Protein AF-A0A8X6QQB6-F1 (afdb_monomer)

Foldseek 3Di:
DVLVVLLVLLVVLVVCLVVLCVVVVVVNDDDPVSVVVSVVCSVVSNVSSVVSVVVCVVVVND

Sequence (62 aa):
SINIAGWLAAFTLALSVLYGVYDWNMGNVPGLLVSTLYNCTNKLIWALALAWVTIACVTGNG

Radius of gyration: 14.02 Å; Cα contacts (8 Å, |Δi|>4): 32; chains: 1; bounding box: 34×20×37 Å

pLDDT: mean 91.12, std 4.99, range [70.06, 96.06]

Secondary structure (DSSP, 8-state):
-HHHHHHHHHHHHHHHHHHHTHHHHTT-PPPHHHHHHHHHHHHHHHHHHHHHHHHHHHTT--

Mean predicted aligned error: 4.09 Å

Nearest PDB structures (foldseek):
  6vme-assembly2_F  TM=5.589E-01  e=5.036E+00  Homo sapiens
  6vme-assembly4_H  TM=5.577E-01  e=6.430E+00  Homo sapiens

Structure (mmCIF, N/CA/C/O backbone):
data_AF-A0A8X6QQB6-F1
#
_entry.id   AF-A0A8X6QQB6-F1
#
loop_
_atom_site.group_PDB
_atom_site.id
_atom_site.type_symbol
_atom_site.label_atom_id
_atom_site.label_alt_id
_atom_site.label_comp_id
_atom_site.label_asym_id
_atom_site.label_entity_id
_atom_site.label_seq_id
_atom_site.pdbx_PDB_ins_code
_atom_site.Cartn_x
_atom_site.Cartn_y
_atom_site.Cartn_z
_atom_site.occupancy
_atom_site.B_iso_or_equiv
_atom_site.auth_seq_id
_atom_site.auth_comp_id
_atom_site.auth_asym_id
_atom_site.auth_atom_id
_atom_site.pdbx_PDB_model_num
ATOM 1 N N . SER A 1 1 ? -6.387 9.514 16.845 1.00 70.62 1 SER A N 1
ATOM 2 C CA . SER A 1 1 ? -5.015 9.474 16.286 1.00 70.62 1 SER A CA 1
ATOM 3 C C . SER A 1 1 ? -4.759 8.217 15.459 1.00 70.62 1 SER A C 1
ATOM 5 O O . SER A 1 1 ? -4.309 8.366 14.331 1.00 70.62 1 SER A O 1
ATOM 7 N N . ILE A 1 2 ? -5.093 7.011 15.944 1.00 84.38 2 ILE A N 1
ATOM 8 C CA . ILE A 1 2 ? -4.866 5.751 15.203 1.00 84.38 2 ILE A CA 1
ATOM 9 C C . ILE A 1 2 ? -5.558 5.704 13.826 1.00 84.38 2 ILE A C 1
ATOM 11 O O . ILE A 1 2 ? -4.950 5.245 12.869 1.00 84.38 2 ILE A O 1
ATOM 15 N N . ASN A 1 3 ? -6.768 6.270 13.697 1.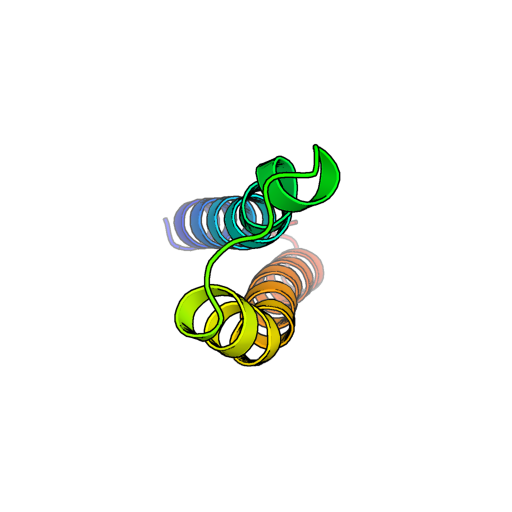00 87.25 3 ASN A N 1
ATOM 16 C CA . ASN A 1 3 ? -7.502 6.271 12.426 1.00 87.25 3 ASN A CA 1
ATOM 17 C C . ASN A 1 3 ? -6.769 7.025 11.313 1.00 87.25 3 ASN A C 1
ATOM 19 O O . ASN A 1 3 ? -6.607 6.507 10.218 1.00 87.25 3 ASN A O 1
ATOM 23 N N . ILE A 1 4 ? -6.291 8.237 11.607 1.00 90.12 4 ILE A N 1
ATOM 24 C CA . ILE A 1 4 ? -5.561 9.064 10.636 1.00 90.12 4 ILE A CA 1
ATOM 25 C C . ILE A 1 4 ? -4.245 8.381 10.250 1.00 90.12 4 ILE A C 1
ATOM 27 O O . ILE A 1 4 ? -3.905 8.333 9.073 1.00 90.12 4 ILE A O 1
ATOM 31 N N . ALA A 1 5 ? -3.528 7.808 11.223 1.00 92.19 5 ALA A N 1
ATOM 32 C CA . ALA A 1 5 ? -2.293 7.073 10.960 1.00 92.19 5 ALA A CA 1
ATOM 33 C C . ALA A 1 5 ? -2.534 5.840 10.074 1.00 92.19 5 ALA A C 1
ATOM 35 O O . ALA A 1 5 ? -1.780 5.611 9.131 1.00 92.19 5 ALA A O 1
ATOM 36 N N . GLY A 1 6 ? -3.602 5.084 10.333 1.00 92.06 6 GLY A N 1
ATOM 37 C CA . GLY A 1 6 ? -3.974 3.936 9.515 1.00 92.06 6 GLY A CA 1
ATOM 38 C C . GLY A 1 6 ? -4.403 4.332 8.102 1.00 92.06 6 GLY A C 1
ATOM 39 O O . GLY A 1 6 ? -3.991 3.687 7.144 1.00 92.06 6 GLY A O 1
ATOM 40 N N . TRP A 1 7 ? -5.128 5.444 7.941 1.00 93.50 7 TRP A N 1
ATOM 41 C CA . TRP A 1 7 ? -5.467 5.978 6.620 1.00 93.50 7 TRP A CA 1
ATOM 42 C C . TRP A 1 7 ? -4.228 6.417 5.839 1.00 93.50 7 TRP A C 1
ATOM 44 O O . TRP A 1 7 ? -4.066 6.025 4.685 1.00 93.50 7 TRP A O 1
ATOM 54 N N . LEU A 1 8 ? -3.315 7.160 6.468 1.00 95.25 8 LEU A N 1
ATOM 55 C CA . LEU A 1 8 ? -2.039 7.540 5.853 1.00 95.25 8 LEU A CA 1
ATOM 56 C C . LEU A 1 8 ? -1.214 6.305 5.462 1.00 95.25 8 LEU A C 1
ATOM 58 O O . LEU A 1 8 ? -0.660 6.262 4.363 1.00 95.25 8 LEU A O 1
ATOM 62 N N . ALA A 1 9 ? -1.171 5.281 6.317 1.00 94.25 9 ALA A N 1
ATOM 63 C CA . ALA A 1 9 ? -0.519 4.013 6.006 1.00 94.25 9 ALA A CA 1
ATOM 64 C C . ALA A 1 9 ? -1.189 3.310 4.812 1.00 94.25 9 ALA A C 1
ATOM 66 O O . ALA A 1 9 ? -0.507 2.918 3.872 1.00 94.25 9 ALA A O 1
ATOM 67 N N . ALA A 1 10 ? -2.518 3.209 4.784 1.00 94.25 10 ALA A N 1
ATOM 68 C CA . ALA A 1 10 ? -3.239 2.571 3.684 1.00 94.25 10 ALA A CA 1
ATOM 69 C C . ALA A 1 10 ? -3.015 3.295 2.347 1.00 94.25 10 ALA A C 1
ATOM 71 O O . ALA A 1 10 ? -2.720 2.645 1.343 1.00 94.25 10 ALA A O 1
ATOM 72 N N . PHE A 1 11 ? -3.076 4.632 2.334 1.00 95.44 11 PHE A N 1
ATOM 73 C CA . PHE A 1 11 ? -2.802 5.426 1.135 1.00 95.44 11 PHE A CA 1
ATOM 74 C C . PHE A 1 11 ? -1.358 5.278 0.664 1.00 95.44 11 PHE A C 1
ATOM 76 O O . PHE A 1 11 ? -1.126 5.040 -0.517 1.00 95.44 11 PHE A O 1
ATOM 83 N N . THR A 1 12 ? -0.382 5.386 1.565 1.00 95.69 12 THR A N 1
ATOM 84 C CA . THR A 1 12 ? 1.035 5.251 1.193 1.00 95.69 12 THR A CA 1
ATOM 85 C C . THR A 1 12 ? 1.352 3.855 0.663 1.00 95.69 12 THR A C 1
ATOM 87 O O . THR A 1 12 ? 2.010 3.743 -0.370 1.00 95.69 12 THR A O 1
ATOM 90 N N . LEU A 1 13 ? 0.828 2.796 1.288 1.00 95.38 13 LEU A N 1
ATOM 91 C CA . LEU A 1 13 ? 0.986 1.421 0.809 1.00 95.38 13 LEU A CA 1
ATOM 92 C C . LEU A 1 13 ? 0.326 1.230 -0.566 1.00 95.38 13 LEU A C 1
ATOM 94 O O . LEU A 1 13 ? 0.975 0.724 -1.482 1.00 95.38 13 LEU A O 1
ATOM 98 N N . ALA A 1 14 ? -0.909 1.697 -0.761 1.00 94.31 14 ALA A N 1
ATOM 99 C CA . ALA A 1 14 ? -1.600 1.587 -2.048 1.00 94.31 14 ALA A CA 1
ATOM 100 C C . ALA A 1 14 ? -0.884 2.366 -3.167 1.00 94.31 14 ALA A C 1
ATOM 102 O O . ALA A 1 14 ? -0.670 1.834 -4.258 1.00 94.31 14 ALA A O 1
ATOM 103 N N . LEU A 1 15 ? -0.451 3.600 -2.888 1.00 95.06 15 LEU A N 1
ATOM 104 C CA . LEU A 1 15 ? 0.305 4.419 -3.836 1.00 95.06 15 LEU A CA 1
ATOM 105 C C . LEU A 1 15 ? 1.678 3.816 -4.138 1.00 95.06 15 LEU A C 1
ATOM 107 O O . LEU A 1 15 ? 2.103 3.856 -5.287 1.00 95.06 15 LEU A O 1
ATOM 111 N N . SER A 1 16 ? 2.354 3.219 -3.153 1.00 93.75 16 SER A N 1
ATOM 112 C CA . SER A 1 16 ? 3.647 2.560 -3.379 1.00 93.75 16 SER A CA 1
ATOM 113 C C . SER A 1 16 ? 3.538 1.394 -4.366 1.00 93.75 16 SER A C 1
ATOM 115 O O . SER A 1 16 ? 4.397 1.233 -5.231 1.00 93.75 16 SER A O 1
ATOM 117 N N . VAL A 1 17 ? 2.445 0.625 -4.297 1.00 94.00 17 VAL A N 1
ATOM 118 C CA . VAL A 1 17 ? 2.160 -0.450 -5.254 1.00 94.00 17 VAL A CA 1
ATOM 119 C C . VAL A 1 17 ? 1.892 0.145 -6.634 1.00 94.00 17 VAL A C 1
ATOM 121 O O . VAL A 1 17 ? 2.486 -0.316 -7.605 1.00 94.00 17 VAL A O 1
ATOM 124 N N . LEU A 1 18 ? 1.069 1.193 -6.726 1.00 92.88 18 LEU A N 1
ATOM 125 C CA . LEU A 1 18 ? 0.699 1.810 -8.002 1.00 92.88 18 LEU A CA 1
ATOM 126 C C . LEU A 1 18 ? 1.902 2.454 -8.715 1.00 92.88 18 LEU A C 1
ATOM 128 O O . LEU A 1 18 ? 2.161 2.174 -9.885 1.00 92.88 18 LEU A O 1
ATOM 132 N N . TYR A 1 19 ? 2.664 3.284 -7.998 1.00 91.00 19 TYR A N 1
ATOM 133 C CA . TYR A 1 19 ? 3.830 3.978 -8.547 1.00 91.00 19 TYR A CA 1
ATOM 134 C C . TYR A 1 19 ? 5.028 3.051 -8.758 1.00 91.00 19 TYR A C 1
ATOM 136 O O . TYR A 1 19 ? 5.836 3.313 -9.642 1.00 91.00 19 TYR A O 1
ATOM 144 N N . GLY A 1 20 ?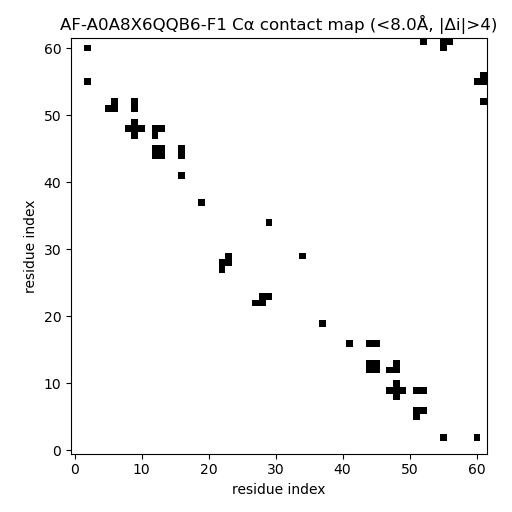 5.119 1.932 -8.032 1.00 88.62 20 GLY A N 1
ATOM 145 C CA . GLY A 1 20 ? 6.186 0.946 -8.224 1.00 88.62 20 GLY A CA 1
ATOM 146 C C . GLY A 1 20 ? 6.208 0.297 -9.615 1.00 88.62 20 GLY A C 1
ATOM 147 O O . GLY A 1 20 ? 7.254 -0.182 -10.040 1.00 88.62 20 GLY A O 1
ATOM 148 N N . VAL A 1 21 ? 5.084 0.309 -10.343 1.00 90.25 21 VAL A N 1
ATOM 149 C CA . VAL A 1 21 ? 4.978 -0.217 -11.724 1.00 90.25 21 VAL A CA 1
ATOM 150 C C . VAL A 1 21 ? 4.828 0.907 -12.749 1.00 90.25 21 VAL A C 1
ATOM 152 O O . VAL A 1 21 ? 4.775 0.644 -13.945 1.00 90.25 21 VAL A O 1
ATOM 155 N N . TYR A 1 22 ? 4.766 2.168 -12.319 1.00 89.88 22 TYR A N 1
ATOM 156 C CA . TYR A 1 22 ? 4.510 3.288 -13.223 1.00 89.88 22 TYR A CA 1
ATOM 157 C C . TYR A 1 22 ? 5.582 3.392 -14.318 1.00 89.88 22 TYR A C 1
ATOM 159 O O . TYR A 1 22 ? 5.256 3.357 -15.504 1.00 89.88 22 TYR A O 1
ATOM 167 N N . ASP A 1 23 ? 6.857 3.392 -13.925 1.00 86.62 23 ASP A N 1
ATOM 168 C CA . ASP A 1 23 ? 7.979 3.429 -14.870 1.00 86.62 23 ASP A CA 1
ATOM 169 C C . ASP A 1 23 ? 8.074 2.142 -15.705 1.00 86.62 23 ASP A C 1
ATOM 171 O O . ASP A 1 23 ? 8.415 2.184 -16.889 1.00 86.62 23 ASP A O 1
ATOM 175 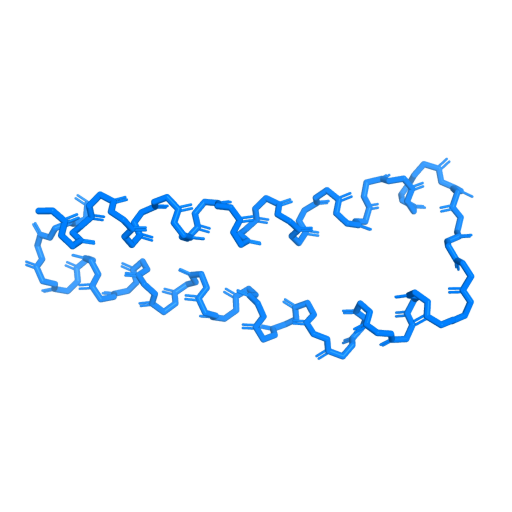N N . TRP A 1 24 ? 7.702 0.996 -15.122 1.00 89.38 24 TRP A N 1
ATOM 176 C CA . TRP A 1 24 ? 7.670 -0.281 -15.838 1.00 89.38 24 TRP A CA 1
ATOM 177 C C . TRP A 1 24 ? 6.637 -0.248 -16.976 1.00 89.38 24 TRP A C 1
ATOM 179 O O . TRP A 1 24 ? 6.937 -0.658 -18.099 1.00 89.38 24 TRP A O 1
ATOM 189 N N . ASN A 1 25 ? 5.462 0.335 -16.735 1.00 88.06 25 ASN A N 1
ATOM 190 C CA . ASN A 1 25 ? 4.423 0.512 -17.752 1.00 88.06 25 ASN A CA 1
ATOM 191 C C . ASN A 1 25 ? 4.828 1.495 -18.863 1.00 88.06 25 ASN A C 1
ATOM 193 O O . ASN A 1 25 ? 4.293 1.418 -19.967 1.00 88.06 25 ASN A O 1
ATOM 197 N N . MET A 1 26 ? 5.787 2.388 -18.602 1.00 91.69 26 MET A N 1
ATOM 198 C CA . MET A 1 26 ? 6.380 3.283 -19.605 1.00 91.69 26 MET A CA 1
ATOM 199 C C . MET A 1 26 ? 7.508 2.628 -20.421 1.00 91.69 26 MET A C 1
ATOM 201 O O . MET A 1 26 ? 8.125 3.283 -21.258 1.00 91.69 26 MET A O 1
ATOM 205 N N . GLY A 1 27 ? 7.778 1.337 -20.203 1.00 87.94 27 GLY A N 1
ATOM 206 C CA . GLY A 1 27 ? 8.821 0.582 -20.900 1.00 87.94 27 GLY A CA 1
ATOM 207 C C . GLY A 1 27 ? 10.178 0.587 -20.194 1.00 87.94 27 GLY A C 1
ATOM 208 O O . GLY A 1 27 ? 11.109 -0.058 -20.677 1.00 87.94 27 GLY A O 1
ATOM 209 N N . ASN A 1 28 ? 10.305 1.251 -19.039 1.00 87.50 28 ASN A N 1
ATOM 210 C CA . ASN A 1 28 ? 11.522 1.222 -18.233 1.00 87.50 28 ASN A CA 1
ATOM 211 C C . ASN A 1 28 ? 11.484 0.031 -17.267 1.00 87.50 28 ASN A C 1
ATOM 213 O O . ASN A 1 28 ? 11.056 0.145 -16.118 1.00 87.50 28 ASN A O 1
ATOM 217 N N . VAL A 1 29 ? 11.899 -1.139 -17.755 1.00 87.56 29 VAL A N 1
ATOM 218 C CA . VAL A 1 29 ? 11.893 -2.378 -16.967 1.00 87.56 29 VAL A CA 1
ATOM 219 C C . VAL A 1 29 ? 13.001 -2.324 -15.905 1.00 87.56 29 VAL A C 1
ATOM 221 O O . VAL A 1 29 ? 14.181 -2.240 -16.260 1.00 87.56 29 VAL A O 1
ATOM 224 N N . PRO A 1 30 ? 12.667 -2.398 -14.606 1.00 86.69 30 PRO A N 1
ATOM 225 C CA . PRO A 1 30 ? 13.671 -2.387 -13.555 1.00 86.69 30 PRO A CA 1
ATOM 226 C C . PRO A 1 30 ? 14.473 -3.699 -13.536 1.00 86.69 30 PRO A C 1
ATOM 228 O O . PRO A 1 30 ? 14.012 -4.753 -13.980 1.00 86.69 30 PRO A O 1
ATOM 231 N N . GLY A 1 31 ? 15.689 -3.654 -12.983 1.00 89.88 31 GLY A N 1
ATOM 232 C CA . GLY A 1 31 ? 16.569 -4.825 -12.905 1.00 89.88 31 GLY A CA 1
ATOM 233 C C . GLY A 1 31 ? 15.930 -6.030 -12.194 1.00 89.88 31 GLY A C 1
ATOM 234 O O . GLY A 1 31 ? 14.998 -5.886 -11.400 1.00 89.88 31 GLY A O 1
ATOM 235 N N . LEU A 1 32 ? 16.465 -7.232 -12.447 1.00 91.06 32 LEU A N 1
ATOM 236 C CA . LEU A 1 32 ? 15.913 -8.509 -11.963 1.00 91.06 32 LEU A CA 1
ATOM 237 C C . LEU A 1 32 ? 15.626 -8.516 -10.451 1.00 91.06 32 LEU A C 1
ATOM 239 O O . LEU A 1 32 ? 14.583 -8.997 -10.016 1.00 91.06 32 LEU A O 1
ATOM 243 N N . LEU A 1 33 ? 16.528 -7.952 -9.646 1.00 91.56 33 LEU A N 1
ATOM 244 C CA . LEU A 1 33 ? 16.366 -7.880 -8.194 1.00 91.56 33 LEU A CA 1
ATOM 245 C C . LEU A 1 33 ? 15.135 -7.055 -7.786 1.00 91.56 33 LEU A C 1
ATOM 247 O O . LEU A 1 33 ? 14.342 -7.498 -6.964 1.00 91.56 33 LEU A O 1
ATOM 251 N N . VAL A 1 34 ? 14.932 -5.886 -8.392 1.00 89.88 34 VAL A N 1
ATOM 252 C CA . VAL A 1 34 ? 13.784 -5.018 -8.084 1.00 89.88 34 VAL A CA 1
ATOM 253 C C . VAL A 1 34 ? 12.484 -5.657 -8.570 1.00 89.88 34 VAL A C 1
ATOM 255 O O . VAL A 1 34 ? 11.509 -5.694 -7.825 1.00 89.88 34 VAL A O 1
ATOM 258 N N . SER A 1 35 ? 12.491 -6.236 -9.772 1.00 90.50 35 SER A N 1
ATOM 259 C CA . SER A 1 35 ? 11.329 -6.928 -10.343 1.00 90.50 35 SER A CA 1
ATOM 260 C C . SER A 1 35 ? 10.892 -8.133 -9.499 1.00 90.50 35 SER A C 1
ATOM 262 O O . SER A 1 35 ? 9.706 -8.305 -9.224 1.00 90.50 35 SER A O 1
ATOM 264 N N . THR A 1 36 ? 11.842 -8.955 -9.041 1.00 92.69 36 THR A N 1
ATOM 265 C CA . THR A 1 36 ? 11.557 -10.124 -8.186 1.00 92.69 36 THR A CA 1
ATOM 266 C C . THR A 1 36 ? 11.077 -9.715 -6.799 1.00 92.69 36 THR A C 1
ATOM 268 O O . THR A 1 36 ? 10.069 -10.2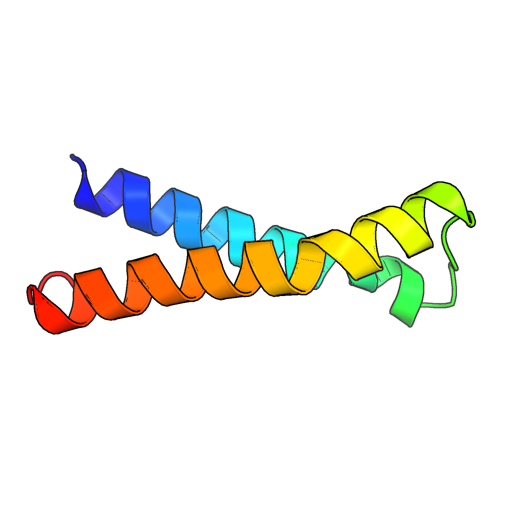47 -6.335 1.00 92.69 36 THR A O 1
ATOM 271 N N . LEU A 1 37 ? 11.735 -8.737 -6.165 1.00 92.94 37 LEU A N 1
ATOM 272 C CA . LEU A 1 37 ? 11.298 -8.191 -4.880 1.00 92.94 37 LEU A CA 1
ATOM 273 C C . LEU A 1 37 ? 9.876 -7.647 -4.983 1.00 92.94 37 LEU A C 1
ATOM 275 O O . LEU A 1 37 ? 9.012 -8.087 -4.227 1.00 92.94 37 LEU A O 1
ATOM 279 N N . TYR A 1 38 ? 9.615 -6.771 -5.956 1.00 91.62 38 TYR A N 1
ATOM 280 C CA . TYR A 1 38 ? 8.291 -6.196 -6.171 1.00 91.62 38 TYR A CA 1
ATOM 281 C C . TYR A 1 38 ? 7.243 -7.287 -6.411 1.00 91.62 38 TYR A C 1
ATOM 283 O O . TYR A 1 38 ? 6.171 -7.248 -5.810 1.00 91.62 38 TYR A O 1
ATOM 291 N N . ASN A 1 39 ? 7.542 -8.305 -7.224 1.00 91.50 39 ASN A N 1
ATOM 292 C CA . ASN A 1 39 ? 6.618 -9.411 -7.486 1.00 91.50 39 ASN A CA 1
ATOM 293 C C . ASN A 1 39 ? 6.246 -10.205 -6.216 1.00 91.50 39 ASN A C 1
ATOM 295 O O . ASN A 1 39 ? 5.111 -10.670 -6.095 1.00 91.50 39 ASN A O 1
ATOM 299 N N . CYS A 1 40 ? 7.172 -10.330 -5.263 1.00 93.75 40 CYS A N 1
ATOM 300 C CA . CYS A 1 40 ? 6.941 -11.021 -3.995 1.00 93.75 40 CYS A CA 1
ATOM 301 C C . CYS A 1 40 ? 6.159 -10.171 -2.980 1.00 93.75 40 CYS A C 1
ATOM 303 O O . CYS A 1 40 ? 5.305 -10.707 -2.272 1.00 93.75 40 CYS A O 1
ATOM 305 N N . THR A 1 41 ? 6.420 -8.863 -2.889 1.00 93.94 41 THR A N 1
ATOM 306 C CA . THR A 1 41 ? 5.817 -8.003 -1.852 1.00 93.94 41 THR A CA 1
ATOM 307 C C . THR A 1 41 ? 4.578 -7.233 -2.291 1.00 93.94 41 THR A C 1
ATOM 309 O O . THR A 1 41 ? 3.757 -6.936 -1.423 1.00 93.94 41 THR A O 1
ATOM 312 N 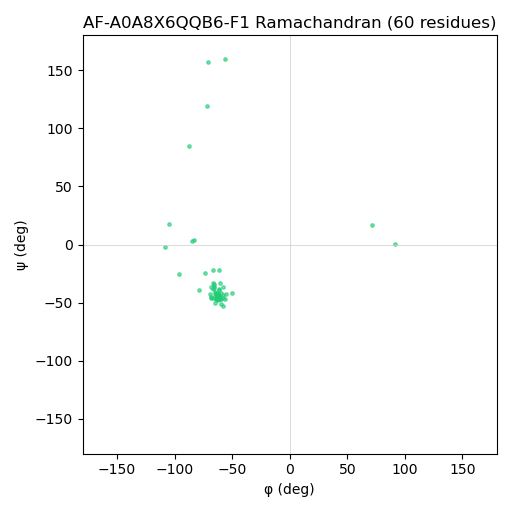N . ASN A 1 42 ? 4.371 -6.934 -3.581 1.00 93.50 42 ASN A N 1
ATOM 313 C CA . ASN A 1 42 ? 3.267 -6.056 -4.011 1.00 93.50 42 ASN A CA 1
ATOM 314 C C . ASN A 1 42 ? 1.889 -6.543 -3.530 1.00 93.50 42 ASN A C 1
ATOM 316 O O . ASN A 1 42 ? 1.103 -5.752 -3.013 1.00 93.50 42 ASN A O 1
ATOM 320 N N . LYS A 1 43 ? 1.628 -7.855 -3.612 1.00 92.94 43 LYS A N 1
ATOM 321 C CA . LYS A 1 43 ? 0.344 -8.447 -3.213 1.00 92.94 43 LYS A CA 1
ATOM 322 C C . LYS A 1 43 ? 0.133 -8.361 -1.705 1.00 92.94 43 LYS A C 1
ATOM 324 O O . LYS A 1 43 ? -0.984 -8.123 -1.261 1.00 92.94 43 LYS A O 1
ATOM 329 N N . LEU A 1 44 ? 1.205 -8.527 -0.926 1.00 95.31 44 LEU A N 1
ATOM 330 C CA . LEU A 1 44 ? 1.173 -8.405 0.533 1.00 95.31 44 LEU A CA 1
ATOM 331 C C . LEU A 1 44 ? 0.930 -6.955 0.958 1.00 95.31 44 LEU A C 1
ATOM 333 O O . LEU A 1 44 ? 0.071 -6.701 1.797 1.00 95.31 44 LEU A O 1
ATOM 337 N N . ILE A 1 45 ? 1.641 -6.006 0.348 1.00 95.06 45 ILE A N 1
ATOM 338 C CA . ILE A 1 45 ? 1.485 -4.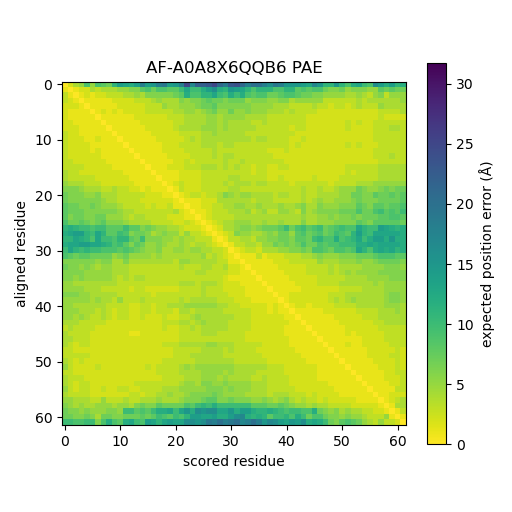569 0.614 1.00 95.06 45 ILE A CA 1
ATOM 339 C C . ILE A 1 45 ? 0.063 -4.114 0.266 1.00 95.06 45 ILE A C 1
ATOM 341 O O . ILE A 1 45 ? -0.578 -3.424 1.059 1.00 95.06 45 ILE A O 1
ATOM 345 N N . TRP A 1 46 ? -0.462 -4.555 -0.880 1.00 95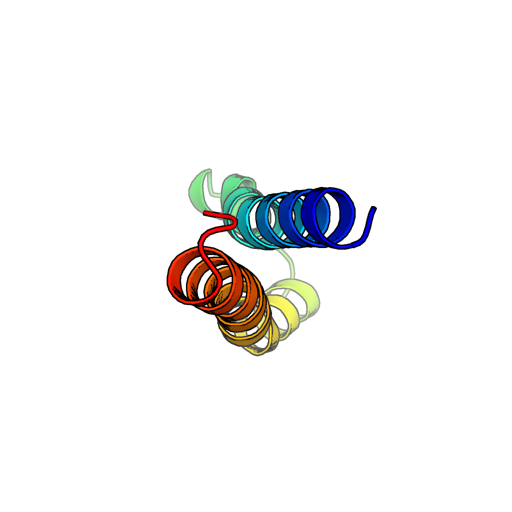.25 46 TRP A N 1
ATOM 346 C CA . TRP A 1 46 ? -1.836 -4.276 -1.289 1.00 95.25 46 TRP A CA 1
ATOM 347 C C . TRP A 1 46 ? -2.864 -4.878 -0.322 1.00 95.25 46 TRP A C 1
ATOM 349 O O . TRP A 1 46 ? -3.805 -4.200 0.087 1.00 95.25 46 TRP A O 1
ATOM 359 N N . ALA A 1 47 ? -2.666 -6.131 0.101 1.00 96.06 47 ALA A N 1
ATOM 360 C CA . ALA A 1 47 ? -3.536 -6.780 1.077 1.00 96.06 47 ALA A CA 1
ATOM 361 C C . ALA A 1 47 ? -3.534 -6.055 2.433 1.00 96.06 47 ALA A C 1
ATOM 363 O O . ALA A 1 47 ? -4.594 -5.907 3.033 1.00 96.06 47 ALA A O 1
ATOM 364 N N . LEU A 1 48 ? -2.382 -5.556 2.897 1.00 93.81 48 LEU A N 1
ATOM 365 C CA . LEU A 1 48 ? -2.286 -4.756 4.125 1.00 93.81 48 LEU A CA 1
ATOM 366 C C . LEU A 1 48 ? -3.034 -3.421 4.008 1.00 93.81 48 LEU A C 1
ATOM 368 O O . LEU A 1 48 ? -3.736 -3.035 4.944 1.00 93.81 48 LEU A O 1
ATOM 372 N N . ALA A 1 49 ? -2.933 -2.744 2.860 1.00 94.69 49 ALA A N 1
ATOM 373 C CA . ALA A 1 49 ? -3.697 -1.525 2.601 1.00 94.69 49 ALA A CA 1
ATOM 374 C C . ALA A 1 49 ? -5.210 -1.795 2.667 1.00 94.69 49 ALA A C 1
ATOM 376 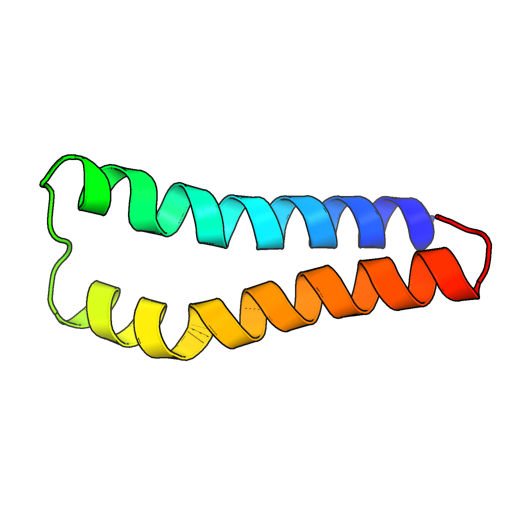O O . ALA A 1 49 ? -5.940 -1.087 3.363 1.00 94.69 49 ALA A O 1
ATOM 377 N N . LEU A 1 50 ? -5.674 -2.865 2.013 1.00 94.69 50 LEU A N 1
ATOM 378 C CA . LEU A 1 50 ? -7.080 -3.275 2.053 1.00 94.69 50 LEU A CA 1
ATOM 379 C C . LEU A 1 50 ? -7.527 -3.736 3.444 1.00 94.69 50 LEU A C 1
ATOM 381 O O . LEU A 1 50 ? -8.655 -3.448 3.838 1.00 94.69 50 LEU A O 1
ATOM 385 N N . ALA A 1 51 ? -6.662 -4.405 4.209 1.00 95.25 51 ALA A N 1
ATOM 386 C CA . ALA A 1 51 ? -6.975 -4.838 5.566 1.00 95.25 51 ALA A CA 1
ATOM 387 C C . ALA A 1 51 ? -7.349 -3.640 6.448 1.00 95.25 51 ALA A C 1
ATOM 389 O O . ALA A 1 51 ? -8.388 -3.670 7.109 1.00 95.25 51 ALA A O 1
ATOM 390 N N . TRP A 1 52 ? -6.581 -2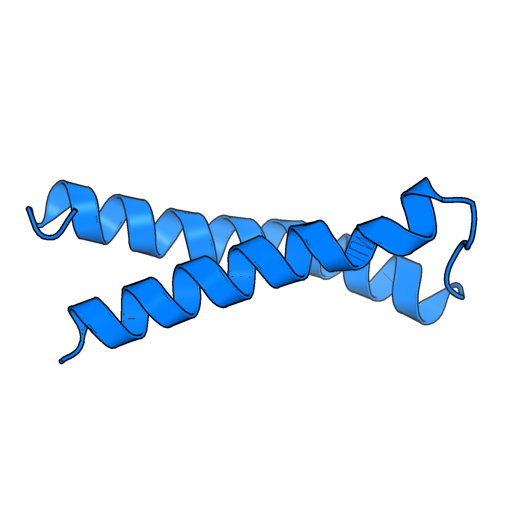.546 6.393 1.00 93.25 52 TRP A N 1
ATOM 391 C CA . TRP A 1 52 ? -6.947 -1.328 7.116 1.00 93.25 52 TRP A CA 1
ATOM 392 C C . TRP A 1 52 ? -8.288 -0.751 6.646 1.00 93.25 52 TRP A C 1
ATOM 394 O O . TRP A 1 52 ? -9.130 -0.442 7.487 1.00 93.25 52 TRP A O 1
ATOM 404 N N . VAL A 1 53 ? -8.525 -0.669 5.331 1.00 93.81 53 VAL A N 1
ATOM 405 C CA . VAL A 1 53 ? -9.806 -0.186 4.779 1.00 93.81 53 VAL A CA 1
ATOM 406 C C . VAL A 1 53 ? -10.976 -1.017 5.311 1.00 93.81 53 VAL A C 1
ATOM 408 O O . VAL A 1 53 ? -11.952 -0.456 5.800 1.00 93.81 53 VAL A O 1
ATOM 411 N N . THR A 1 54 ? -10.867 -2.349 5.303 1.00 95.12 54 THR A N 1
ATOM 412 C CA . THR A 1 54 ? -11.929 -3.220 5.834 1.00 95.12 54 THR A CA 1
ATOM 413 C C . THR A 1 54 ? -12.179 -3.001 7.326 1.00 95.12 54 THR A C 1
ATOM 415 O O . THR A 1 54 ? -13.335 -2.899 7.736 1.00 95.12 54 THR A O 1
ATOM 418 N N . ILE A 1 55 ? -11.125 -2.860 8.136 1.00 93.44 55 ILE A N 1
ATOM 419 C CA . ILE A 1 55 ? -11.247 -2.578 9.573 1.00 93.44 55 ILE A CA 1
ATOM 420 C C . ILE A 1 55 ? -11.900 -1.210 9.797 1.00 93.44 55 ILE A C 1
ATOM 422 O O . ILE A 1 55 ? -12.803 -1.093 10.628 1.00 93.44 55 ILE A O 1
ATOM 426 N N . ALA A 1 56 ? -11.485 -0.185 9.050 1.00 92.44 56 ALA A N 1
ATOM 427 C CA . ALA A 1 56 ? -12.048 1.158 9.136 1.00 92.44 56 ALA A CA 1
ATOM 428 C C . ALA A 1 56 ? -13.549 1.149 8.804 1.00 92.44 56 ALA A C 1
ATOM 430 O O . ALA A 1 56 ? -14.347 1.659 9.591 1.00 92.44 56 ALA A O 1
ATOM 431 N N . CYS A 1 57 ? -13.953 0.476 7.722 1.00 90.81 57 CYS A N 1
ATOM 432 C CA . CYS A 1 57 ? -15.360 0.349 7.344 1.00 90.81 57 CYS A CA 1
ATOM 433 C C . CYS A 1 57 ? -16.189 -0.400 8.399 1.00 90.81 57 CYS A C 1
ATOM 435 O O . CYS A 1 57 ? -17.256 0.073 8.784 1.00 90.81 57 CYS A O 1
ATOM 437 N N . VAL A 1 58 ? -15.703 -1.543 8.900 1.00 94.19 58 VAL A N 1
ATOM 438 C CA . VAL A 1 58 ? -16.432 -2.351 9.899 1.00 94.19 58 VAL A CA 1
ATOM 439 C C . VAL A 1 58 ? -16.571 -1.613 11.232 1.00 94.19 58 VAL A C 1
ATOM 441 O O . VAL A 1 58 ? -17.588 -1.741 11.907 1.00 94.19 58 VAL A O 1
ATOM 444 N N . THR A 1 59 ? -15.575 -0.813 11.611 1.00 90.88 59 THR A N 1
ATOM 445 C CA . THR A 1 59 ? -15.602 -0.035 12.860 1.00 90.88 59 THR A CA 1
ATOM 446 C C . THR A 1 59 ? -16.327 1.310 12.736 1.00 90.88 59 THR A C 1
ATOM 448 O O . THR A 1 59 ? -16.370 2.056 13.713 1.00 90.88 59 THR A O 1
ATOM 451 N N . GLY A 1 60 ? -16.904 1.631 11.570 1.00 84.44 60 GLY A N 1
ATOM 452 C CA . GLY A 1 60 ? -17.603 2.900 11.329 1.00 84.44 60 GLY A CA 1
ATOM 453 C C . GLY A 1 60 ? -16.677 4.120 11.237 1.00 84.44 60 GLY A C 1
ATOM 454 O O . GLY A 1 60 ? -17.140 5.249 11.355 1.00 84.44 60 GLY A O 1
ATOM 455 N N . ASN A 1 61 ? -15.376 3.893 11.037 1.00 79.75 61 ASN A N 1
ATOM 456 C CA . ASN A 1 61 ? -14.332 4.912 10.857 1.00 79.75 61 ASN A CA 1
ATOM 457 C C . ASN A 1 61 ? -13.883 5.033 9.386 1.00 79.75 61 ASN A C 1
ATOM 459 O O . ASN A 1 61 ? -12.768 5.496 9.111 1.00 79.75 61 ASN A O 1
ATOM 463 N N . GLY A 1 62 ? -14.730 4.511 8.492 1.00 70.06 62 GLY A N 1
ATOM 464 C CA . GLY A 1 62 ? -14.600 4.511 7.038 1.00 70.06 62 GLY A CA 1
ATOM 465 C C . GLY A 1 62 ? -14.635 5.907 6.441 1.00 70.06 62 GLY A C 1
ATOM 466 O O . GLY A 1 62 ? -15.354 6.762 7.000 1.00 70.06 62 GLY A O 1
#

InterPro domains:
  IPR052728 Oxygen and lipid transport regulator [PTHR11161] (3-62)

Solvent-accessible surface area (backbone atoms only — not comparable to full-atom values): 3455 Å² total; per-residue (Å²): 110,70,66,62,53,47,49,52,49,24,50,52,36,44,48,50,51,58,56,72,44,48,52,42,76,72,69,53,72,66,57,71,69,58,48,51,51,47,70,69,43,43,64,55,42,44,49,53,21,49,49,48,51,52,51,27,47,76,71,72,67,98

Organism: Nephila pilipes (NCBI:txid299642)